Protein AF-A0A850KEJ3-F1 (afdb_monomer_lite)

Structure (mmCIF, N/CA/C/O backbone):
data_AF-A0A850KEJ3-F1
#
_entry.id   AF-A0A850KEJ3-F1
#
loop_
_atom_site.group_PDB
_atom_site.id
_atom_site.type_symbol
_atom_site.label_atom_id
_atom_site.label_alt_id
_atom_site.label_comp_id
_atom_site.label_asym_id
_atom_site.label_entity_id
_atom_site.label_seq_id
_atom_site.pdbx_PDB_ins_code
_atom_site.Cartn_x
_atom_site.Cartn_y
_atom_site.Cartn_z
_atom_site.occupancy
_atom_site.B_iso_or_equiv
_atom_site.auth_seq_id
_atom_site.auth_comp_id
_atom_site.auth_asym_id
_atom_site.auth_atom_id
_atom_site.pdbx_PDB_model_num
ATOM 1 N N . MET A 1 1 ? -40.866 12.361 -53.222 1.00 53.12 1 MET A N 1
ATOM 2 C CA . MET A 1 1 ? -41.327 12.422 -51.812 1.00 53.12 1 MET A CA 1
ATOM 3 C C . MET A 1 1 ? -40.831 11.254 -50.943 1.00 53.12 1 MET A C 1
ATOM 5 O O . MET A 1 1 ? -40.603 11.472 -49.763 1.00 53.12 1 MET A O 1
ATOM 9 N N . PHE A 1 2 ? -40.584 10.053 -51.493 1.00 51.56 2 PHE A N 1
ATOM 10 C CA . PHE A 1 2 ? -40.095 8.883 -50.732 1.00 51.56 2 PHE A CA 1
ATOM 11 C C . PHE A 1 2 ? -38.634 8.980 -50.224 1.00 51.56 2 PHE A C 1
ATOM 13 O O . PHE A 1 2 ? -38.344 8.522 -49.123 1.00 51.56 2 PHE A O 1
ATOM 20 N N . PHE A 1 3 ? -37.727 9.630 -50.964 1.00 53.34 3 PHE A N 1
ATOM 21 C CA . PHE A 1 3 ? -36.297 9.719 -50.605 1.00 53.34 3 PHE A CA 1
ATOM 22 C C . PHE A 1 3 ? -36.006 10.556 -49.340 1.00 53.34 3 PHE A C 1
ATOM 24 O O . PHE A 1 3 ? -35.178 10.172 -48.520 1.00 53.34 3 PHE A O 1
ATOM 31 N N . HIS A 1 4 ? -36.732 11.658 -49.113 1.00 49.78 4 HIS A N 1
ATOM 32 C CA . HIS A 1 4 ? -36.522 12.521 -47.936 1.00 49.78 4 HIS A CA 1
ATOM 33 C C . HIS A 1 4 ? -36.984 11.904 -46.606 1.00 49.78 4 HIS A C 1
ATOM 35 O O . HIS A 1 4 ? -36.523 12.313 -45.541 1.00 49.78 4 HIS A O 1
ATOM 41 N N . LEU A 1 5 ? -37.895 10.930 -46.651 1.00 53.91 5 LEU A N 1
ATOM 42 C CA . LEU A 1 5 ? -38.350 10.200 -45.465 1.00 53.91 5 LEU A CA 1
ATOM 43 C C . LEU A 1 5 ? -37.360 9.105 -45.048 1.00 53.91 5 LEU A C 1
ATOM 45 O O . LEU A 1 5 ? -37.312 8.754 -43.872 1.00 53.91 5 LEU A O 1
ATOM 49 N N . PHE A 1 6 ? -36.577 8.587 -4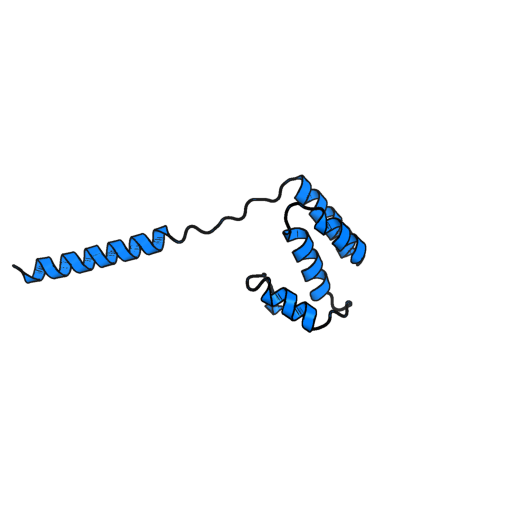5.997 1.00 53.19 6 PHE A N 1
ATOM 50 C CA . PHE A 1 6 ? -35.570 7.556 -45.761 1.00 53.19 6 PHE A CA 1
ATOM 51 C C . PHE A 1 6 ? -34.399 8.142 -44.959 1.00 53.19 6 PHE A C 1
ATOM 53 O O . PHE A 1 6 ? -34.169 7.723 -43.831 1.00 53.19 6 PHE A O 1
ATOM 60 N N . GLU A 1 7 ? 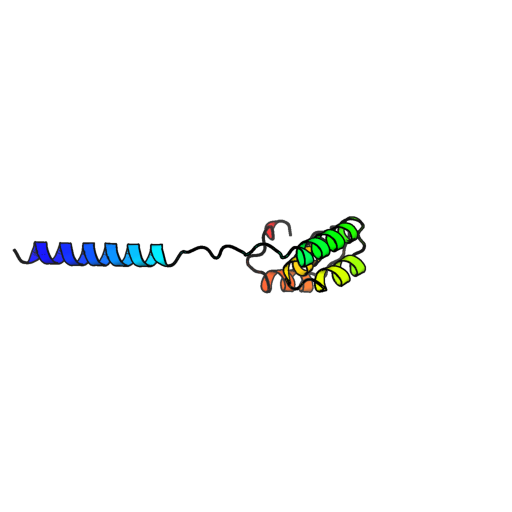-33.785 9.219 -45.455 1.00 59.81 7 GLU A N 1
ATOM 61 C CA . GLU A 1 7 ? -32.710 9.987 -44.797 1.00 59.81 7 GLU A CA 1
ATOM 62 C C . GLU A 1 7 ? -33.030 10.366 -43.337 1.00 59.81 7 GLU A C 1
ATOM 64 O O . GLU A 1 7 ? -32.239 10.121 -42.425 1.00 59.81 7 GLU A O 1
ATOM 69 N N . LYS A 1 8 ? -34.241 10.881 -43.072 1.00 59.31 8 LYS A N 1
ATOM 70 C CA . LYS A 1 8 ? -34.652 11.284 -41.716 1.00 59.31 8 LYS A CA 1
ATOM 71 C C . LYS A 1 8 ? -34.713 10.119 -40.725 1.00 59.31 8 LYS A C 1
ATOM 73 O O . LYS A 1 8 ? -34.423 10.338 -39.549 1.00 59.31 8 LYS A O 1
ATOM 78 N N . LYS A 1 9 ? -35.065 8.904 -41.171 1.00 63.09 9 LYS A N 1
ATOM 79 C CA . LYS A 1 9 ? -35.133 7.697 -40.324 1.00 63.09 9 LYS A CA 1
ATOM 80 C C . LYS A 1 9 ? -33.748 7.204 -39.908 1.00 63.09 9 LYS A C 1
ATOM 82 O O . LYS A 1 9 ? -33.571 6.812 -38.760 1.00 63.09 9 LYS A O 1
ATOM 87 N N . TYR A 1 10 ? -32.761 7.270 -40.802 1.00 71.94 10 TYR A N 1
ATOM 88 C CA . TYR A 1 10 ? -31.385 6.879 -40.475 1.00 71.94 10 TYR A CA 1
ATOM 89 C C . TYR A 1 10 ? -30.709 7.895 -39.561 1.00 71.94 10 TYR A C 1
ATOM 91 O O . TYR A 1 10 ? -30.052 7.491 -38.611 1.00 71.94 10 TYR A O 1
ATOM 99 N N . VAL A 1 11 ? -30.941 9.195 -39.770 1.00 73.31 11 VAL A N 1
ATOM 100 C CA . VAL A 1 11 ? -30.417 10.253 -38.887 1.00 73.31 11 VAL A CA 1
ATOM 101 C C . VAL A 1 11 ? -31.019 10.162 -37.481 1.00 73.31 11 VAL A C 1
ATOM 103 O O . VAL A 1 11 ? -30.294 10.289 -36.496 1.00 73.31 11 VAL A O 1
ATOM 106 N N . THR A 1 12 ? -32.323 9.882 -37.361 1.00 71.69 12 THR A N 1
ATOM 107 C CA . THR A 1 12 ? -32.952 9.651 -36.046 1.00 71.69 12 THR A CA 1
ATOM 108 C C . THR A 1 12 ? -32.468 8.359 -35.390 1.00 71.69 12 THR A C 1
ATOM 110 O O . THR A 1 12 ? -32.206 8.365 -34.190 1.00 71.69 12 THR A O 1
ATOM 113 N N . ALA A 1 13 ? -32.264 7.280 -36.150 1.00 72.25 13 ALA A N 1
ATOM 114 C CA . ALA A 1 13 ? -31.678 6.043 -35.630 1.00 72.25 13 ALA A CA 1
ATOM 115 C C . ALA A 1 13 ? -30.219 6.227 -35.161 1.00 72.25 13 ALA A C 1
ATOM 117 O O . ALA A 1 13 ? -29.842 5.695 -34.116 1.00 72.25 13 ALA A O 1
ATOM 118 N N . LEU A 1 14 ? -29.417 7.021 -35.880 1.00 75.06 14 LEU A N 1
ATOM 119 C CA . LEU A 1 14 ? -28.039 7.365 -35.506 1.00 75.06 14 LEU A CA 1
ATOM 120 C C . LEU A 1 14 ? -27.989 8.236 -34.245 1.00 75.06 14 LEU A C 1
ATOM 122 O O . LEU A 1 14 ? -27.208 7.950 -33.340 1.00 75.06 14 LEU A O 1
ATOM 126 N N . MET A 1 15 ? -28.859 9.246 -34.148 1.00 71.38 15 MET A N 1
ATOM 127 C CA . MET A 1 15 ? -29.027 10.069 -32.943 1.00 71.38 15 MET A CA 1
ATOM 128 C C . MET A 1 15 ? -29.434 9.227 -31.727 1.00 71.38 15 MET A C 1
ATOM 130 O O . MET A 1 15 ? -28.875 9.401 -30.647 1.00 71.38 15 MET A O 1
ATOM 134 N N . LEU A 1 16 ? -30.367 8.283 -31.898 1.00 72.12 16 LEU A N 1
ATOM 135 C CA . LEU A 1 16 ? -30.791 7.370 -30.832 1.00 72.12 16 LEU A CA 1
ATOM 136 C C . LEU A 1 16 ? -29.654 6.436 -30.395 1.00 72.12 16 LEU A C 1
ATOM 138 O O . LEU A 1 16 ? -29.435 6.285 -29.196 1.00 72.12 16 LEU A O 1
ATOM 142 N N . CYS A 1 17 ? -28.881 5.875 -31.332 1.00 73.25 17 CYS A N 1
ATOM 143 C CA . CYS A 1 17 ? -27.704 5.064 -30.997 1.00 73.25 17 CYS A CA 1
ATOM 144 C C . CYS A 1 17 ? -26.645 5.872 -30.238 1.00 73.25 17 CYS A C 1
ATOM 146 O O . CYS A 1 17 ? -26.114 5.400 -29.235 1.00 73.25 17 CYS A O 1
ATOM 148 N N . PHE A 1 18 ? -26.367 7.104 -30.671 1.00 69.44 18 PHE A N 1
ATOM 149 C CA . PHE A 1 18 ? -25.403 7.977 -30.002 1.00 69.44 18 PHE A CA 1
ATOM 150 C C . PHE A 1 18 ? -25.859 8.361 -28.585 1.00 69.44 18 PHE A C 1
ATOM 152 O O . PHE A 1 18 ? -25.055 8.378 -27.655 1.00 69.44 18 PHE A O 1
ATOM 159 N N . CYS A 1 19 ? -27.162 8.591 -28.396 1.00 71.75 19 CYS A N 1
ATOM 160 C CA . CYS A 1 19 ? -27.750 8.879 -27.091 1.00 71.75 19 CYS A CA 1
ATOM 161 C C . CYS A 1 19 ? -27.656 7.669 -26.141 1.00 71.75 19 CYS A C 1
ATOM 163 O O . CYS A 1 19 ? -27.263 7.826 -24.988 1.00 71.75 19 CYS A O 1
ATOM 165 N N . VAL A 1 20 ? -27.912 6.450 -26.631 1.00 67.06 20 VAL A N 1
ATOM 166 C CA . VAL A 1 20 ? -27.782 5.214 -25.835 1.00 67.06 20 VAL A CA 1
ATOM 167 C C . VAL A 1 20 ? -26.337 4.981 -25.384 1.00 67.06 20 VAL A C 1
ATOM 169 O O . VAL A 1 20 ? -26.116 4.652 -24.221 1.00 67.06 20 VAL A O 1
ATOM 172 N N . ILE A 1 21 ? -25.348 5.220 -26.251 1.00 67.94 21 ILE A N 1
ATOM 173 C CA . ILE A 1 21 ? -23.927 5.084 -25.887 1.00 67.94 21 ILE A CA 1
ATOM 174 C C . ILE A 1 21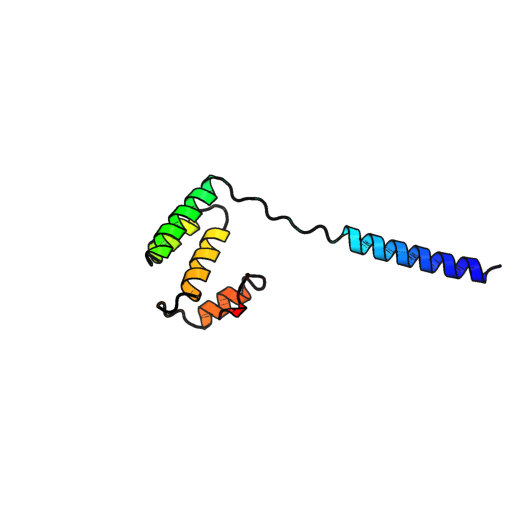 ? -23.561 6.073 -24.767 1.00 67.94 21 ILE A C 1
ATOM 176 O O . ILE A 1 21 ? -22.946 5.674 -23.779 1.00 67.94 21 ILE A O 1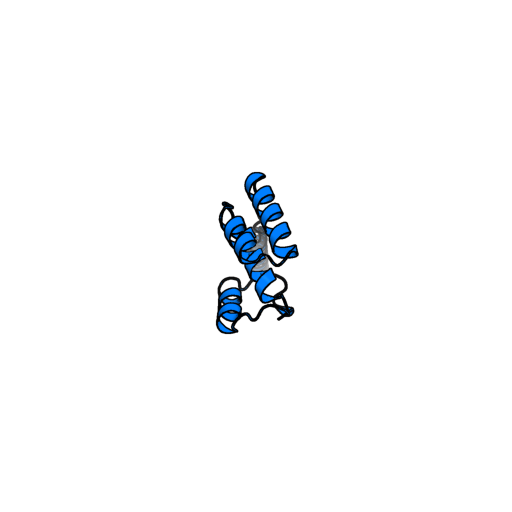
ATOM 180 N N . PHE A 1 22 ? -24.017 7.326 -24.858 1.00 64.31 22 PHE A N 1
ATOM 181 C CA . PHE A 1 22 ? -23.768 8.353 -23.840 1.00 64.31 22 PHE A CA 1
ATOM 182 C C . PHE A 1 22 ? -24.430 8.058 -22.484 1.00 64.31 22 PHE A C 1
ATOM 184 O O . PHE A 1 22 ? -23.865 8.385 -21.442 1.00 64.31 22 PHE A O 1
ATOM 191 N N . LEU A 1 23 ? -25.607 7.419 -22.466 1.00 60.12 23 LEU A N 1
ATOM 192 C CA . LEU A 1 23 ? -26.273 7.044 -21.211 1.00 60.12 23 LEU A CA 1
ATOM 193 C C . LEU A 1 23 ? -25.582 5.878 -20.486 1.00 60.12 23 LEU A C 1
ATOM 195 O O . LEU A 1 23 ? -25.701 5.774 -19.265 1.00 60.12 23 LEU A O 1
ATOM 199 N N . THR A 1 24 ? -24.859 5.013 -21.203 1.00 60.31 24 THR A N 1
ATOM 200 C CA . THR A 1 24 ? -24.186 3.846 -20.599 1.00 60.31 24 THR A CA 1
ATOM 201 C C . THR A 1 24 ? -22.848 4.163 -19.934 1.00 60.31 24 THR A C 1
ATOM 203 O O . THR A 1 24 ? -22.365 3.361 -19.138 1.00 60.31 24 THR A O 1
ATOM 206 N N . THR A 1 25 ? -22.260 5.338 -20.175 1.00 60.69 25 THR A N 1
ATOM 207 C CA . THR A 1 25 ? -20.988 5.745 -19.555 1.00 60.69 25 THR A CA 1
ATOM 208 C C . THR A 1 25 ? -21.191 6.513 -18.248 1.00 60.69 25 THR A C 1
ATOM 210 O O . THR A 1 25 ? -20.561 7.549 -18.024 1.00 60.69 25 THR A O 1
ATOM 213 N N . GLN A 1 26 ? -22.072 6.042 -17.363 1.00 61.72 26 GLN A N 1
ATOM 214 C CA . GLN A 1 26 ? -22.047 6.526 -15.982 1.00 61.72 26 GLN A CA 1
ATOM 215 C C . GLN A 1 26 ? -20.796 5.953 -15.312 1.00 61.72 26 GLN A C 1
ATOM 217 O O . GLN A 1 26 ? -20.701 4.752 -15.068 1.00 61.72 26 GLN A O 1
ATOM 222 N N . GLY A 1 27 ? -19.799 6.806 -15.073 1.00 62.75 27 GLY A N 1
ATOM 223 C CA . GLY A 1 27 ? -18.581 6.403 -14.381 1.00 62.75 27 GLY A CA 1
ATOM 224 C C . GLY A 1 27 ? -18.918 5.870 -12.990 1.00 62.75 27 GLY A C 1
ATOM 225 O O . GLY A 1 27 ? -19.565 6.558 -12.203 1.00 62.75 27 GLY A O 1
ATOM 226 N N . LEU A 1 28 ? -18.480 4.646 -12.684 1.00 67.56 28 LEU A N 1
ATOM 227 C CA . LEU A 1 28 ? -18.554 4.072 -11.340 1.00 67.56 28 LEU A CA 1
ATOM 228 C C . LEU A 1 28 ? -17.760 4.964 -10.379 1.00 67.56 28 LEU A C 1
ATOM 230 O O . LEU A 1 28 ? -16.532 4.899 -10.317 1.00 67.56 28 LEU A O 1
ATOM 234 N N . GLN A 1 29 ? -18.457 5.827 -9.640 1.00 68.81 29 GLN A N 1
ATOM 235 C CA . GLN A 1 29 ? -17.821 6.643 -8.619 1.00 68.81 29 GLN A CA 1
ATOM 236 C C . GLN A 1 29 ? -17.502 5.749 -7.417 1.00 68.81 29 GLN A C 1
ATOM 238 O O . GLN A 1 29 ? -18.397 5.161 -6.808 1.00 68.81 2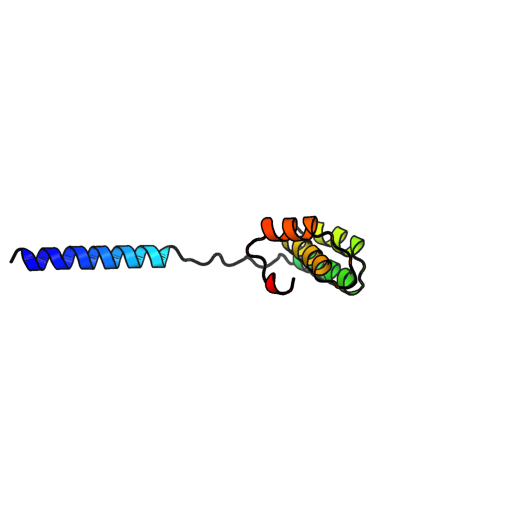9 GLN A O 1
ATOM 243 N N . ALA A 1 30 ? -16.218 5.619 -7.083 1.00 74.38 30 ALA A N 1
ATOM 244 C CA . ALA A 1 30 ? -15.800 4.836 -5.929 1.00 74.38 30 ALA A CA 1
ATOM 245 C C . ALA A 1 30 ? -16.379 5.445 -4.643 1.00 74.38 30 ALA A C 1
ATOM 247 O O . ALA A 1 30 ? -16.182 6.631 -4.364 1.00 74.38 30 ALA A O 1
ATOM 248 N N . ALA A 1 31 ? -17.080 4.628 -3.854 1.00 80.19 31 ALA A N 1
ATOM 249 C CA . ALA A 1 31 ? -17.556 5.044 -2.543 1.00 80.19 31 ALA A CA 1
ATOM 250 C C . ALA A 1 31 ? -16.361 5.386 -1.631 1.00 80.19 31 ALA A C 1
ATOM 252 O O . ALA A 1 31 ? -15.332 4.699 -1.682 1.00 80.19 31 ALA A O 1
ATOM 253 N N . PRO A 1 32 ? -16.469 6.428 -0.787 1.00 84.25 32 PRO A N 1
ATOM 254 C CA . PRO A 1 32 ? -15.421 6.746 0.171 1.00 84.25 32 PRO A CA 1
ATOM 255 C C . PRO A 1 32 ? -15.206 5.581 1.147 1.00 84.25 32 PRO A C 1
ATOM 257 O O . PRO A 1 32 ? -16.125 4.823 1.461 1.00 84.25 32 PRO A O 1
ATOM 260 N N . LEU A 1 33 ? -13.976 5.448 1.650 1.00 88.25 33 LEU A N 1
ATOM 261 C CA . LEU A 1 33 ? -13.670 4.511 2.733 1.00 88.25 33 LEU A CA 1
ATOM 262 C C . LEU A 1 33 ? -14.520 4.840 3.964 1.00 88.25 33 LEU A C 1
ATOM 264 O O . LEU A 1 33 ? -14.718 6.007 4.294 1.00 88.25 33 LEU A O 1
ATOM 268 N N . SER A 1 34 ? -14.953 3.804 4.683 1.00 94.69 34 SER A N 1
ATOM 269 C CA . SER A 1 34 ? -15.521 3.992 6.019 1.00 94.69 34 SER A CA 1
ATOM 270 C C . SER A 1 34 ? -14.487 4.610 6.969 1.00 94.69 34 SER A C 1
ATOM 272 O O . SER A 1 34 ? -13.282 4.395 6.810 1.00 94.69 34 SER A O 1
ATOM 274 N N . ASP A 1 35 ? -14.938 5.306 8.013 1.00 95.94 35 ASP A N 1
ATOM 275 C CA . ASP A 1 35 ? -14.042 5.888 9.026 1.00 95.94 35 ASP A CA 1
ATOM 276 C C . ASP A 1 35 ? -13.126 4.845 9.679 1.00 95.94 35 ASP A C 1
ATOM 278 O O . ASP A 1 35 ? -11.971 5.126 10.018 1.00 95.94 35 ASP A O 1
ATOM 282 N N . GLN A 1 36 ? -13.634 3.623 9.862 1.00 96.62 36 GLN A N 1
ATOM 283 C CA . GLN A 1 36 ? -12.862 2.514 10.409 1.00 96.62 36 GLN A CA 1
ATOM 284 C C . GLN A 1 36 ? -11.750 2.088 9.445 1.00 96.62 36 GLN A C 1
ATOM 286 O O . GLN A 1 36 ? -10.588 2.016 9.853 1.00 96.62 36 GLN A O 1
ATOM 291 N N . ASP A 1 37 ? -12.079 1.867 8.171 1.00 97.00 37 ASP A N 1
ATOM 292 C CA . ASP A 1 37 ? -11.085 1.493 7.164 1.00 97.00 37 ASP A CA 1
ATOM 293 C C . ASP A 1 37 ? -10.059 2.610 6.954 1.00 97.00 37 ASP A C 1
ATOM 295 O O . ASP A 1 37 ? -8.869 2.332 6.816 1.00 97.00 37 ASP A O 1
ATOM 299 N N . PHE A 1 38 ? -10.479 3.877 7.013 1.00 96.62 38 PHE A N 1
ATOM 300 C CA . PHE A 1 38 ? -9.574 5.021 6.944 1.00 96.62 38 PHE A CA 1
ATOM 301 C C . PHE A 1 38 ? -8.564 5.025 8.104 1.00 96.62 38 PHE A C 1
ATOM 303 O O . PHE A 1 38 ? -7.363 5.215 7.885 1.00 96.62 38 PHE A O 1
ATOM 310 N N . LYS A 1 39 ? -9.010 4.760 9.341 1.00 98.00 39 LYS A N 1
ATOM 311 C CA . LYS A 1 39 ? -8.118 4.641 10.512 1.00 98.00 39 LYS A CA 1
ATOM 312 C C . LYS A 1 39 ? -7.124 3.486 10.354 1.00 98.00 39 LYS A C 1
ATOM 314 O O . LYS A 1 39 ? -5.937 3.669 10.644 1.00 98.00 39 LYS A O 1
ATOM 319 N N . ILE A 1 40 ? -7.580 2.331 9.865 1.00 98.56 40 ILE A N 1
ATOM 320 C CA . ILE A 1 40 ? -6.730 1.159 9.604 1.00 98.56 40 ILE A CA 1
ATOM 321 C C . ILE A 1 40 ? -5.696 1.477 8.519 1.00 98.56 40 ILE A C 1
ATOM 323 O O . ILE A 1 40 ? -4.497 1.265 8.729 1.00 98.56 40 ILE A O 1
ATOM 327 N N . ALA A 1 41 ? -6.134 2.060 7.400 1.00 97.81 41 ALA A N 1
ATOM 328 C CA . ALA A 1 41 ? -5.269 2.474 6.302 1.00 97.81 41 ALA A CA 1
ATOM 329 C C . ALA A 1 41 ? -4.185 3.438 6.799 1.00 97.81 41 ALA A C 1
ATOM 331 O O . ALA A 1 41 ? -2.994 3.152 6.657 1.00 97.81 41 ALA A O 1
ATOM 332 N N . LYS A 1 42 ? -4.573 4.507 7.505 1.00 98.31 42 LYS A N 1
ATOM 333 C CA . LYS A 1 42 ? -3.640 5.476 8.096 1.00 98.31 42 LYS A CA 1
ATOM 334 C C . LYS A 1 42 ? -2.609 4.801 9.004 1.00 98.31 42 LYS A C 1
ATOM 336 O O . LYS A 1 42 ? -1.414 5.075 8.890 1.00 98.31 42 LYS A O 1
ATOM 341 N N . ALA A 1 43 ? -3.040 3.901 9.888 1.00 98.50 43 ALA A N 1
ATOM 342 C CA . ALA A 1 43 ? -2.139 3.189 10.791 1.00 98.50 43 ALA A CA 1
ATOM 343 C C . ALA A 1 43 ? -1.165 2.260 10.047 1.00 98.50 43 ALA A C 1
ATOM 345 O O . ALA A 1 43 ? 0.007 2.186 10.423 1.00 98.50 43 ALA A O 1
ATOM 346 N N . SER A 1 44 ? -1.627 1.573 8.999 1.00 98.69 44 SER A N 1
ATOM 347 C CA . SER A 1 44 ? -0.775 0.722 8.161 1.00 98.69 44 SER A CA 1
ATOM 348 C C . SER A 1 44 ? 0.273 1.540 7.398 1.00 98.69 44 SER A C 1
ATOM 350 O O . SER A 1 44 ? 1.444 1.163 7.367 1.00 98.69 44 SER A O 1
ATOM 352 N N . PHE A 1 45 ? -0.104 2.716 6.884 1.00 98.25 45 PHE A N 1
ATOM 353 C CA . PHE A 1 45 ? 0.788 3.600 6.131 1.00 98.25 45 PHE A CA 1
ATOM 354 C C . PHE A 1 45 ? 1.886 4.190 7.023 1.00 98.25 45 PHE A C 1
ATOM 356 O O . PHE A 1 45 ? 3.033 4.321 6.595 1.00 98.25 45 PHE A O 1
ATOM 363 N N . LEU A 1 46 ? 1.578 4.485 8.291 1.00 98.50 46 LEU A N 1
ATOM 364 C CA . LEU A 1 46 ? 2.582 4.914 9.271 1.00 98.50 46 LEU A CA 1
ATOM 365 C C . LEU A 1 46 ? 3.628 3.827 9.563 1.00 98.50 46 LEU A C 1
ATOM 367 O O . LEU A 1 46 ? 4.803 4.151 9.744 1.00 98.50 46 LEU A O 1
ATOM 371 N N . ASP A 1 47 ? 3.229 2.553 9.605 1.00 98.56 47 ASP A N 1
ATOM 372 C CA . ASP A 1 47 ? 4.169 1.437 9.756 1.00 98.56 47 ASP A CA 1
ATOM 373 C C . ASP A 1 47 ? 4.978 1.205 8.463 1.00 98.56 47 ASP A C 1
ATOM 375 O O . ASP A 1 47 ? 6.194 1.010 8.530 1.00 98.56 47 ASP A O 1
ATOM 379 N N . ALA A 1 48 ? 4.351 1.335 7.288 1.00 98.06 48 ALA A N 1
ATOM 380 C CA . ALA A 1 48 ? 5.011 1.242 5.983 1.00 98.06 48 ALA A CA 1
ATOM 381 C C . ALA A 1 48 ? 6.064 2.338 5.763 1.00 98.06 48 ALA A C 1
ATOM 383 O O . ALA A 1 48 ? 7.174 2.052 5.318 1.00 98.06 48 ALA A O 1
ATOM 384 N N . LYS A 1 49 ? 5.776 3.583 6.171 1.00 96.56 49 LYS A N 1
ATOM 385 C CA . LYS A 1 49 ? 6.746 4.695 6.150 1.00 96.56 49 LYS A CA 1
ATOM 386 C C . LYS A 1 49 ? 8.002 4.377 6.970 1.00 96.56 49 LYS A C 1
ATOM 388 O O . LYS A 1 49 ? 9.091 4.822 6.627 1.00 96.56 49 LYS A O 1
ATOM 393 N N . LYS A 1 50 ? 7.857 3.577 8.031 1.00 97.00 50 LYS A N 1
ATOM 394 C CA . LYS A 1 50 ? 8.953 3.088 8.884 1.00 97.00 50 LYS A CA 1
ATOM 395 C C . LYS A 1 50 ? 9.542 1.755 8.402 1.00 97.00 50 LYS A C 1
ATOM 397 O O . LYS A 1 50 ? 10.274 1.125 9.158 1.00 97.00 50 LYS A O 1
ATOM 402 N N . LYS A 1 51 ? 9.193 1.303 7.190 1.00 96.06 51 LYS A N 1
ATOM 403 C CA . LYS A 1 51 ? 9.618 0.027 6.585 1.00 96.06 51 LYS A CA 1
ATOM 404 C C . LYS A 1 51 ? 9.250 -1.212 7.415 1.00 96.06 51 LYS A C 1
ATOM 406 O O . LYS A 1 51 ? 9.821 -2.283 7.242 1.00 96.06 51 LYS A O 1
ATOM 411 N N . ARG A 1 52 ? 8.254 -1.101 8.304 1.00 97.56 52 ARG A N 1
ATOM 412 C CA . ARG A 1 52 ? 7.743 -2.213 9.124 1.00 97.56 52 ARG A CA 1
ATOM 413 C C . ARG A 1 52 ? 6.725 -3.013 8.324 1.00 97.56 52 ARG A C 1
ATOM 415 O O . ARG A 1 52 ? 5.536 -3.021 8.639 1.00 97.56 52 ARG A O 1
ATOM 422 N N . TRP A 1 53 ? 7.199 -3.635 7.252 1.00 96.94 53 TRP A N 1
ATOM 423 C CA . TRP A 1 53 ? 6.374 -4.216 6.198 1.00 96.94 53 TRP A CA 1
ATOM 424 C C . TRP A 1 53 ? 5.384 -5.266 6.686 1.00 96.94 53 TRP A C 1
ATOM 426 O O . TRP A 1 53 ? 4.209 -5.197 6.326 1.00 96.94 53 TRP A O 1
ATOM 436 N N . ASP A 1 54 ? 5.818 -6.168 7.560 1.00 97.25 54 ASP A N 1
ATOM 437 C CA . ASP A 1 54 ? 4.948 -7.216 8.097 1.00 97.25 54 ASP A CA 1
ATOM 438 C C . ASP A 1 54 ? 3.834 -6.617 8.951 1.00 97.25 54 ASP A C 1
ATOM 440 O O . ASP A 1 54 ? 2.672 -7.000 8.840 1.00 97.25 54 ASP A O 1
ATOM 444 N N . LYS A 1 55 ? 4.169 -5.612 9.770 1.00 98.44 55 LYS A N 1
ATOM 445 C CA . LYS A 1 55 ? 3.199 -4.912 10.615 1.00 98.44 55 LYS A CA 1
ATOM 446 C C . LYS A 1 55 ? 2.214 -4.094 9.782 1.00 98.44 55 LYS A C 1
ATOM 448 O O . LYS A 1 55 ? 1.019 -4.119 10.065 1.00 98.44 55 LYS A O 1
ATOM 453 N N . ALA A 1 56 ? 2.704 -3.402 8.754 1.00 98.56 56 ALA A N 1
ATOM 454 C CA . ALA A 1 56 ? 1.868 -2.661 7.819 1.00 98.56 56 ALA A CA 1
ATOM 455 C C . ALA A 1 56 ? 0.881 -3.596 7.105 1.00 98.56 56 ALA A C 1
ATOM 457 O O . ALA A 1 56 ? -0.317 -3.324 7.103 1.00 98.56 56 ALA A O 1
ATOM 458 N N . SER A 1 57 ? 1.368 -4.730 6.591 1.00 98.19 57 SER A N 1
ATOM 459 C CA . SER A 1 57 ? 0.552 -5.717 5.871 1.00 98.19 57 SER A CA 1
ATOM 460 C C . SER A 1 57 ? -0.499 -6.342 6.790 1.00 98.19 57 SER A C 1
ATOM 462 O O . SER A 1 57 ? -1.683 -6.323 6.464 1.00 98.19 57 SER A O 1
ATOM 464 N N . LYS A 1 58 ? -0.099 -6.790 7.992 1.00 98.56 58 LYS A N 1
ATOM 465 C CA . LYS A 1 58 ? -1.008 -7.358 9.006 1.00 98.56 58 LYS A CA 1
ATOM 466 C C . LYS A 1 58 ? -2.101 -6.386 9.448 1.00 98.56 58 LYS A C 1
ATOM 468 O O . LYS A 1 58 ? -3.205 -6.822 9.741 1.00 98.56 58 LYS A O 1
ATOM 473 N N . LYS A 1 59 ? -1.810 -5.084 9.513 1.00 98.56 59 LYS A N 1
ATOM 474 C CA . LYS A 1 59 ? -2.827 -4.067 9.811 1.00 98.56 59 LYS A CA 1
ATOM 475 C C . LYS A 1 59 ? -3.755 -3.827 8.631 1.00 98.56 59 LYS A C 1
ATOM 477 O O . LYS A 1 59 ? -4.959 -3.769 8.818 1.00 98.56 59 LYS A O 1
ATOM 482 N N . ALA A 1 60 ? -3.208 -3.680 7.428 1.00 98.50 60 ALA A N 1
ATOM 483 C CA . ALA A 1 60 ? -3.988 -3.305 6.256 1.00 98.50 60 ALA A CA 1
ATOM 484 C C . ALA A 1 60 ? -5.073 -4.334 5.901 1.00 98.50 60 ALA A C 1
ATOM 486 O O . ALA A 1 60 ? -6.158 -3.938 5.489 1.00 98.50 60 ALA A O 1
ATOM 487 N N . VAL A 1 61 ? -4.820 -5.630 6.129 1.00 98.25 61 VAL A N 1
ATOM 488 C CA . VAL A 1 61 ? -5.809 -6.706 5.911 1.00 98.25 61 VAL A CA 1
ATOM 489 C C . VAL A 1 61 ? -6.973 -6.704 6.910 1.00 98.25 61 VAL A C 1
ATOM 491 O O . VAL A 1 61 ? -7.913 -7.468 6.740 1.00 98.25 61 VAL A O 1
ATOM 494 N N . GLN A 1 62 ? -6.929 -5.869 7.955 1.00 98.19 62 GLN A N 1
ATOM 495 C CA . GLN A 1 62 ? -8.029 -5.731 8.919 1.00 98.19 62 GLN A CA 1
ATOM 496 C C . GLN A 1 62 ? -9.150 -4.815 8.407 1.00 98.19 62 GLN A C 1
ATOM 498 O O . GLN A 1 62 ? -10.226 -4.785 9.003 1.00 98.19 62 GLN A O 1
ATOM 503 N N . ALA A 1 63 ? -8.894 -4.031 7.355 1.00 97.69 63 ALA A N 1
ATOM 504 C CA . ALA A 1 63 ? -9.909 -3.190 6.734 1.00 97.69 63 ALA A CA 1
ATOM 505 C C . ALA A 1 63 ? -10.927 -4.056 5.981 1.00 97.69 63 ALA A C 1
ATOM 507 O O . ALA A 1 63 ? -10.576 -5.090 5.413 1.00 97.69 63 ALA A O 1
ATOM 508 N N . LYS A 1 64 ? -12.188 -3.616 5.940 1.00 96.25 64 LYS A N 1
ATOM 509 C CA . LYS A 1 64 ? -13.224 -4.264 5.122 1.00 96.25 64 LYS A CA 1
ATOM 510 C C . LYS A 1 64 ? -12.911 -4.103 3.638 1.00 96.25 64 LYS A C 1
ATOM 512 O O . LYS A 1 64 ? -13.069 -5.038 2.859 1.00 96.25 64 LYS A O 1
ATOM 517 N N . SER A 1 65 ? -12.451 -2.917 3.249 1.00 94.50 65 SER A N 1
ATOM 518 C CA . SER A 1 65 ? -11.900 -2.686 1.920 1.00 94.50 65 SER A CA 1
ATOM 519 C C . SER A 1 65 ? -10.564 -3.411 1.741 1.00 94.50 65 SER A C 1
ATOM 521 O O . SER A 1 65 ? -9.666 -3.289 2.569 1.00 94.50 65 SER A O 1
ATOM 523 N N . ALA A 1 66 ? -10.380 -4.082 0.602 1.00 95.00 66 ALA A N 1
ATOM 524 C CA . ALA A 1 66 ? -9.087 -4.649 0.208 1.00 95.00 66 ALA A CA 1
ATOM 525 C C . ALA A 1 66 ? -8.058 -3.577 -0.213 1.00 95.00 66 ALA A C 1
ATOM 527 O O . ALA A 1 66 ? -6.865 -3.866 -0.345 1.00 95.00 66 ALA A O 1
ATOM 528 N N . LEU A 1 67 ? -8.503 -2.336 -0.444 1.00 94.38 67 LEU A N 1
ATOM 529 C CA . LEU A 1 67 ? -7.681 -1.265 -1.006 1.00 94.38 67 LEU A CA 1
ATOM 530 C C . LEU A 1 67 ? -6.441 -0.926 -0.155 1.00 94.38 67 LEU A C 1
ATOM 532 O O . LEU A 1 67 ? -5.357 -0.826 -0.733 1.00 94.38 67 LEU A O 1
ATOM 536 N N . PRO A 1 68 ? -6.515 -0.807 1.189 1.00 96.81 68 PRO A N 1
ATOM 537 C CA . PRO A 1 68 ? -5.335 -0.550 2.012 1.00 96.81 68 PRO A CA 1
ATOM 538 C C . PRO A 1 68 ? -4.263 -1.634 1.865 1.00 96.81 68 PRO A C 1
ATOM 540 O O . PRO A 1 68 ? -3.079 -1.313 1.766 1.00 96.81 68 PRO A O 1
ATOM 543 N N . ALA A 1 69 ? -4.658 -2.910 1.799 1.00 98.12 69 ALA A N 1
ATOM 544 C CA . ALA A 1 69 ? -3.722 -4.019 1.626 1.00 98.12 69 ALA A CA 1
ATOM 545 C C . ALA A 1 69 ? -3.041 -3.971 0.250 1.00 98.12 69 ALA A C 1
ATOM 547 O O . ALA A 1 69 ? -1.818 -4.113 0.169 1.00 98.12 69 ALA A O 1
ATOM 548 N N . LYS A 1 70 ? -3.801 -3.676 -0.815 1.00 97.38 70 LYS A N 1
ATOM 549 C CA . LYS A 1 70 ? -3.249 -3.465 -2.165 1.00 97.38 70 LYS A CA 1
ATOM 550 C C . LYS A 1 70 ? -2.251 -2.304 -2.199 1.00 97.38 70 LYS A C 1
ATOM 552 O O . LYS A 1 70 ? -1.176 -2.449 -2.774 1.00 97.38 70 LYS A O 1
ATOM 557 N N . PHE A 1 71 ? -2.544 -1.194 -1.517 1.00 97.12 71 PHE A N 1
ATOM 558 C CA . PHE A 1 71 ? -1.613 -0.065 -1.409 1.00 97.12 71 PHE A CA 1
ATOM 559 C C . PHE A 1 71 ? -0.323 -0.424 -0.676 1.00 97.12 71 PHE A C 1
ATOM 561 O O . PHE A 1 71 ? 0.756 -0.101 -1.165 1.00 97.12 71 PHE A O 1
ATOM 568 N N . ILE A 1 72 ? -0.407 -1.110 0.469 1.00 98.25 72 ILE A N 1
ATOM 569 C CA . ILE A 1 72 ? 0.792 -1.568 1.183 1.00 98.25 72 ILE A CA 1
ATOM 570 C C . ILE A 1 72 ? 1.636 -2.479 0.296 1.00 98.25 72 ILE A C 1
ATOM 572 O O . ILE A 1 72 ? 2.859 -2.340 0.272 1.00 98.25 72 ILE A O 1
ATOM 576 N N . ARG A 1 73 ? 0.995 -3.378 -0.455 1.00 97.75 73 ARG A N 1
ATOM 577 C CA . ARG A 1 73 ? 1.698 -4.262 -1.378 1.00 97.75 73 ARG A CA 1
ATOM 578 C C . ARG A 1 73 ? 2.381 -3.487 -2.505 1.00 97.75 73 ARG A C 1
ATOM 580 O O . ARG A 1 73 ? 3.553 -3.727 -2.773 1.00 97.75 73 ARG A O 1
ATOM 587 N N . TRP A 1 74 ? 1.696 -2.518 -3.102 1.00 97.75 74 TRP A N 1
ATOM 588 C CA . TRP A 1 74 ? 2.286 -1.639 -4.109 1.00 97.75 74 TRP A CA 1
ATOM 589 C C . TRP A 1 74 ? 3.493 -0.866 -3.565 1.00 97.75 74 TRP A C 1
ATOM 591 O O . TRP A 1 74 ? 4.544 -0.848 -4.193 1.00 97.75 74 TRP A O 1
ATOM 601 N N . MET A 1 75 ? 3.390 -0.310 -2.352 1.00 96.69 75 MET A N 1
ATOM 602 C CA . MET A 1 75 ? 4.502 0.381 -1.685 1.00 96.69 75 MET A CA 1
ATOM 603 C C . MET A 1 75 ? 5.723 -0.515 -1.442 1.00 96.69 75 MET A C 1
ATOM 605 O O . MET A 1 75 ? 6.833 0.003 -1.399 1.00 96.69 75 MET A O 1
ATOM 609 N N . GLN A 1 76 ? 5.529 -1.823 -1.240 1.00 97.00 76 GLN A N 1
ATOM 610 C CA . GLN A 1 76 ? 6.627 -2.788 -1.136 1.00 97.00 76 GLN A CA 1
ATOM 611 C C . GLN A 1 76 ? 7.281 -3.041 -2.492 1.00 97.00 76 GLN A C 1
ATOM 613 O O . GLN A 1 76 ? 8.501 -3.087 -2.557 1.00 97.00 76 GLN A O 1
ATOM 618 N N . ILE A 1 77 ? 6.469 -3.202 -3.542 1.00 97.19 77 ILE A N 1
ATOM 619 C CA . ILE A 1 77 ? 6.924 -3.443 -4.917 1.00 97.19 77 ILE A CA 1
ATOM 620 C C . ILE A 1 77 ? 7.810 -2.293 -5.411 1.00 97.19 77 ILE A C 1
ATOM 622 O O . ILE A 1 77 ? 8.860 -2.541 -5.985 1.00 97.19 77 ILE A O 1
ATOM 626 N N . ILE A 1 78 ? 7.414 -1.044 -5.152 1.00 95.56 78 ILE A N 1
ATOM 627 C CA . ILE A 1 78 ? 8.161 0.140 -5.610 1.00 95.56 78 ILE A CA 1
ATOM 628 C C . ILE A 1 78 ? 9.247 0.603 -4.625 1.00 95.56 78 ILE A C 1
ATOM 630 O O . ILE A 1 78 ? 9.822 1.676 -4.806 1.00 95.56 78 ILE A O 1
ATOM 634 N N . ASP A 1 79 ? 9.498 -0.136 -3.539 1.00 94.94 79 ASP A N 1
ATOM 635 C CA . ASP A 1 79 ? 10.570 0.204 -2.604 1.00 94.94 79 ASP A CA 1
ATOM 636 C C . ASP A 1 79 ? 11.914 -0.320 -3.128 1.00 94.94 79 ASP A C 1
ATOM 638 O O . ASP A 1 79 ? 12.137 -1.526 -3.066 1.00 94.94 79 ASP A O 1
ATOM 642 N N . PRO A 1 80 ? 12.867 0.543 -3.527 1.00 91.38 80 PRO A N 1
ATOM 643 C CA . PRO A 1 80 ? 14.147 0.095 -4.084 1.00 91.38 80 PRO A CA 1
ATOM 644 C C . PRO A 1 80 ? 15.009 -0.694 -3.088 1.00 91.38 80 PRO A C 1
ATOM 646 O O . PRO A 1 80 ? 15.980 -1.333 -3.475 1.00 91.38 80 PRO A O 1
ATOM 649 N N . LYS A 1 81 ? 14.695 -0.629 -1.786 1.00 92.25 81 LYS A N 1
ATOM 650 C CA . LYS A 1 81 ? 15.393 -1.395 -0.743 1.00 92.25 81 LYS A CA 1
ATOM 651 C C . LYS A 1 81 ? 14.808 -2.789 -0.519 1.00 92.25 81 LYS A C 1
ATOM 653 O O . LYS A 1 81 ? 15.329 -3.518 0.324 1.00 92.25 81 LYS A O 1
ATOM 658 N N . LYS A 1 82 ? 13.703 -3.133 -1.181 1.00 91.25 82 LYS A N 1
ATOM 659 C CA . LYS A 1 82 ? 13.034 -4.417 -1.020 1.00 91.25 82 LYS A CA 1
ATOM 660 C C . LYS A 1 82 ? 13.211 -5.239 -2.286 1.00 91.25 82 LYS A C 1
ATOM 662 O O . LYS A 1 82 ? 12.843 -4.803 -3.366 1.00 91.25 82 LYS A O 1
ATOM 667 N N . ASP A 1 83 ? 13.751 -6.437 -2.120 1.00 92.94 83 ASP A N 1
ATOM 668 C CA . ASP A 1 83 ? 13.864 -7.399 -3.206 1.00 92.94 83 ASP A CA 1
ATOM 669 C C . ASP A 1 83 ? 12.528 -8.140 -3.348 1.00 92.94 83 ASP A C 1
ATOM 671 O O . ASP A 1 83 ? 12.198 -9.018 -2.547 1.00 92.94 83 ASP A O 1
ATOM 675 N N . VAL A 1 84 ? 11.693 -7.686 -4.286 1.00 95.44 84 VAL A N 1
ATOM 676 C CA . VAL A 1 84 ? 10.409 -8.322 -4.603 1.00 95.44 84 VAL A CA 1
ATOM 677 C C . VAL A 1 84 ? 10.581 -9.145 -5.880 1.00 95.44 84 VAL A C 1
ATOM 679 O O . VAL A 1 84 ? 10.887 -8.564 -6.922 1.00 95.44 84 VAL A O 1
ATOM 682 N N . PRO A 1 85 ? 10.341 -10.470 -5.849 1.00 96.38 85 PRO A N 1
ATOM 683 C CA . PRO A 1 85 ? 10.504 -11.309 -7.028 1.00 96.38 85 PRO A CA 1
ATOM 684 C C . PRO A 1 85 ? 9.623 -10.846 -8.190 1.00 96.38 85 PRO A C 1
ATOM 686 O O . PRO A 1 85 ? 8.440 -10.548 -8.000 1.00 96.38 85 PRO A O 1
ATOM 689 N N . PHE A 1 86 ? 10.167 -10.877 -9.412 1.00 95.56 86 PHE A N 1
ATOM 690 C CA . PHE A 1 86 ? 9.442 -10.490 -10.629 1.00 95.56 86 PHE A CA 1
ATOM 691 C C . PHE A 1 86 ? 8.084 -11.194 -10.758 1.00 95.56 86 PHE A C 1
ATOM 693 O O . PHE A 1 86 ? 7.092 -10.561 -11.109 1.00 95.56 86 PHE A O 1
ATOM 700 N N . GLN A 1 87 ? 8.012 -12.482 -10.406 1.00 97.75 87 GLN A N 1
ATOM 701 C CA . GLN A 1 87 ? 6.761 -13.241 -10.426 1.00 97.75 87 GLN A CA 1
ATOM 702 C C . GLN A 1 87 ? 5.678 -12.601 -9.545 1.00 97.75 87 GLN A C 1
ATOM 704 O O . GLN A 1 87 ? 4.515 -12.553 -9.941 1.00 97.75 87 GLN A O 1
ATOM 709 N N . GLU A 1 88 ? 6.037 -12.073 -8.374 1.00 96.69 88 GLU A N 1
ATOM 710 C CA . GLU A 1 88 ? 5.069 -11.415 -7.501 1.00 96.69 88 GLU A CA 1
ATOM 711 C C . GLU A 1 88 ? 4.671 -10.020 -8.012 1.00 96.69 88 GLU A C 1
ATOM 713 O O . GLU A 1 88 ? 3.547 -9.576 -7.766 1.00 96.69 88 GLU A O 1
ATOM 718 N N . ILE A 1 89 ? 5.568 -9.326 -8.723 1.00 96.75 89 ILE A N 1
ATOM 719 C CA . ILE A 1 89 ? 5.261 -8.058 -9.403 1.00 96.75 89 ILE A CA 1
ATOM 720 C C . ILE A 1 89 ? 4.271 -8.321 -10.545 1.00 96.75 89 ILE A C 1
ATOM 722 O O . ILE A 1 89 ? 3.197 -7.723 -10.577 1.00 96.75 89 ILE A O 1
ATOM 726 N N . ALA A 1 90 ? 4.576 -9.274 -11.430 1.00 96.88 90 ALA A N 1
ATOM 727 C CA . ALA A 1 90 ? 3.712 -9.668 -12.541 1.00 96.88 90 ALA A CA 1
ATOM 728 C C . ALA A 1 90 ? 2.338 -10.162 -12.057 1.00 96.88 90 ALA A C 1
ATOM 730 O O . ALA A 1 90 ? 1.305 -9.812 -12.633 1.00 96.88 90 ALA A O 1
ATOM 731 N N . ALA A 1 91 ? 2.303 -10.916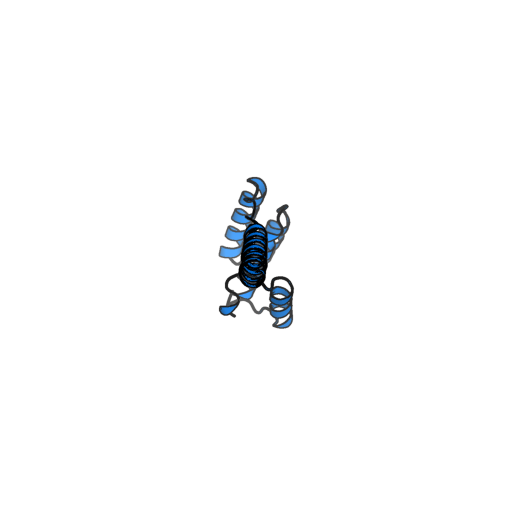 -10.954 1.00 97.75 91 ALA A N 1
ATOM 732 C CA . ALA A 1 91 ? 1.056 -11.320 -10.316 1.00 97.75 91 ALA A CA 1
ATOM 733 C C . ALA A 1 91 ? 0.257 -10.109 -9.809 1.00 97.75 91 ALA A C 1
ATOM 735 O O . ALA A 1 91 ? -0.953 -10.054 -10.004 1.00 97.75 91 ALA A O 1
ATOM 736 N N . PHE A 1 92 ? 0.893 -9.116 -9.182 1.00 97.44 92 PHE A N 1
ATOM 737 C CA . PHE A 1 92 ? 0.176 -7.920 -8.734 1.00 97.44 92 PHE A CA 1
ATOM 738 C C . PHE A 1 92 ? -0.436 -7.149 -9.911 1.00 97.44 92 PHE A C 1
ATOM 740 O O . PHE A 1 92 ? -1.607 -6.781 -9.845 1.00 97.44 92 PHE A O 1
ATOM 747 N N . ILE A 1 93 ? 0.330 -6.947 -10.985 1.00 97.06 93 ILE A N 1
ATOM 748 C CA . ILE A 1 93 ? -0.106 -6.209 -12.178 1.00 97.06 93 ILE A CA 1
ATOM 749 C C . ILE A 1 93 ? -1.241 -6.932 -12.904 1.00 97.06 93 ILE A C 1
ATOM 751 O O . ILE A 1 93 ? -2.265 -6.324 -13.195 1.00 97.06 93 ILE A O 1
ATOM 755 N N . SER A 1 94 ? -1.112 -8.239 -13.135 1.00 96.56 94 SER A N 1
ATOM 756 C CA . SER A 1 94 ? -2.157 -9.028 -13.806 1.00 96.56 94 SER A CA 1
ATOM 757 C C . SER A 1 94 ? -3.484 -9.042 -13.040 1.00 96.56 94 SER A C 1
ATOM 759 O O . SER A 1 94 ? -4.541 -8.949 -13.658 1.00 96.56 94 SER A O 1
ATOM 761 N N . HIS A 1 95 ? -3.453 -9.086 -11.704 1.00 96.94 95 HIS A N 1
ATOM 762 C CA . HIS A 1 95 ? -4.665 -9.019 -10.877 1.00 96.94 95 HIS A CA 1
ATOM 763 C C . HIS A 1 95 ? -5.211 -7.593 -10.675 1.00 96.94 95 HIS A C 1
ATOM 765 O O . HIS A 1 95 ? -6.293 -7.432 -10.109 1.00 96.94 95 HIS A O 1
ATOM 771 N N . ASN A 1 96 ? -4.467 -6.555 -11.066 1.00 95.62 96 ASN A N 1
ATOM 772 C CA . ASN A 1 96 ? -4.844 -5.150 -10.897 1.00 95.62 96 ASN A CA 1
ATOM 773 C C . ASN A 1 96 ? -4.427 -4.356 -12.144 1.00 95.62 96 ASN A C 1
ATOM 775 O O . ASN A 1 96 ? -3.630 -3.425 -12.055 1.00 95.62 96 ASN A O 1
ATOM 779 N N . SER A 1 97 ? -4.930 -4.750 -13.317 1.00 94.12 97 SER A N 1
ATOM 780 C CA . SER A 1 97 ? -4.488 -4.209 -14.611 1.00 94.12 97 SER A CA 1
ATOM 781 C C . SER A 1 97 ? -4.716 -2.703 -14.761 1.00 94.12 97 SER A C 1
ATOM 783 O O . SER A 1 97 ? -4.001 -2.045 -15.508 1.00 94.12 97 SER A O 1
ATOM 785 N N . ASP A 1 98 ? -5.681 -2.150 -14.032 1.00 92.81 98 ASP A N 1
ATOM 786 C CA . ASP A 1 98 ? -6.026 -0.729 -13.974 1.00 92.81 98 ASP A CA 1
ATOM 787 C C . ASP A 1 98 ? -5.310 0.030 -12.843 1.00 92.81 98 ASP A C 1
ATOM 789 O O . ASP A 1 98 ? -5.558 1.222 -12.642 1.00 92.81 98 ASP A O 1
ATOM 793 N N . TRP A 1 99 ? -4.423 -0.632 -12.088 1.00 94.81 99 TRP A N 1
ATOM 794 C CA . TRP A 1 99 ? -3.743 -0.005 -10.961 1.00 94.81 99 TRP A CA 1
ATOM 795 C C . TRP A 1 99 ? -2.992 1.251 -11.419 1.00 94.81 99 TRP A C 1
ATOM 797 O O . TRP A 1 99 ? -2.271 1.209 -12.418 1.00 94.81 99 TRP A O 1
ATOM 807 N N . PRO A 1 100 ? -3.114 2.383 -10.714 1.00 92.50 100 PRO A N 1
ATOM 808 C CA . PRO A 1 100 ? -2.422 3.595 -11.113 1.00 92.50 100 PRO A CA 1
ATOM 809 C C . PRO A 1 100 ? -0.906 3.452 -10.946 1.00 92.50 100 PRO A C 1
ATOM 811 O O . PRO A 1 100 ? -0.414 2.754 -10.061 1.00 92.50 100 PRO A O 1
ATOM 814 N N . ARG A 1 101 ? -0.157 4.215 -11.750 1.00 91.50 101 ARG A N 1
ATOM 815 C CA . ARG A 1 101 ? 1.311 4.335 -11.671 1.00 91.50 101 ARG A CA 1
ATOM 816 C C . ARG A 1 101 ? 2.097 3.049 -11.958 1.00 91.50 101 ARG A C 1
ATOM 818 O O . ARG A 1 101 ? 3.247 2.978 -11.554 1.00 91.50 101 ARG A O 1
ATOM 825 N N . GLN A 1 102 ? 1.562 2.077 -12.695 1.00 91.75 102 GLN A N 1
ATOM 826 C CA . GLN A 1 102 ? 2.350 0.898 -13.105 1.00 91.75 102 GLN A CA 1
ATOM 827 C C . GLN A 1 102 ? 3.617 1.256 -13.894 1.00 91.75 102 GLN A C 1
ATOM 829 O O . GLN A 1 102 ? 4.609 0.549 -13.800 1.00 91.75 102 GLN A O 1
ATOM 834 N N . SER A 1 103 ? 3.611 2.396 -14.591 1.00 90.50 103 SER A N 1
ATOM 835 C CA . SER A 1 103 ? 4.738 2.929 -15.366 1.00 90.50 103 SER A CA 1
ATOM 836 C C . SER A 1 103 ? 5.980 3.325 -14.550 1.00 90.50 103 SER A C 1
ATOM 838 O O . SER A 1 103 ? 6.892 3.921 -15.110 1.00 90.50 103 SER A O 1
ATOM 840 N N . VAL A 1 104 ? 5.980 3.132 -13.227 1.00 87.94 104 VAL A N 1
ATOM 841 C CA . VAL A 1 104 ? 7.153 3.383 -12.365 1.00 87.94 104 VAL A CA 1
ATOM 842 C C . VAL A 1 104 ? 8.019 2.139 -12.153 1.00 87.94 104 VAL A C 1
ATOM 844 O O . VAL A 1 104 ? 9.067 2.259 -11.522 1.00 87.94 104 VAL A O 1
ATOM 847 N N . LEU A 1 105 ? 7.542 0.972 -12.597 1.00 83.31 105 LEU A N 1
ATOM 848 C CA . LEU A 1 105 ? 8.307 -0.273 -12.679 1.00 83.31 105 LEU A CA 1
ATOM 849 C C . LEU A 1 105 ? 9.247 -0.231 -13.882 1.00 83.31 105 LEU A C 1
ATOM 851 O O . LEU A 1 105 ? 10.378 -0.737 -13.731 1.00 83.31 105 LEU A O 1
#

pLDDT: mean 86.73, std 14.96, range [49.78, 98.69]

Radius of gyration: 23.63 Å; chains: 1; bounding box: 57×26×63 Å

Sequence (105 aa):
MFFHLFEKKYVTALMLCFCVIFLTTQGLQAAPLSDQDFKIAKASFLDAKKKRWDKASKKAVQAKSALPAKFIRWMQIIDPKKDVPFQEIAAFISHNSDWPRQSVL

Secondary structure (DSSP, 8-state):
-HHHHHHHHHHHHHHHHHHHHHHH----PPPPPPHHHHHHHHHHHHHHHTT-HHHHHHHHTTSSSSHHHHHHHHHHHT-TTS---HHHHHHHHHHTTT-TTGGG-

Foldseek 3Di:
DVVVVVVVVVVVVVVVVVVVVVVPPPDPDDDDFDPVLVVLLVVLVVCVVVVVLVSSLVSNVVGPDCVSNLVSVVSQVLPPVHDDDPVVLVVSCVVCVVDPPPVSD